Protein AF-A0AAU9RPA7-F1 (afdb_monomer_lite)

Structure (mmCIF, N/CA/C/O backbone):
data_AF-A0AAU9RPA7-F1
#
_entry.id   AF-A0AAU9RPA7-F1
#
loop_
_atom_site.group_PDB
_atom_site.id
_atom_site.type_symbol
_atom_site.label_atom_id
_atom_site.label_alt_id
_atom_site.label_comp_id
_atom_site.label_asym_id
_atom_site.label_entity_id
_atom_site.label_seq_id
_atom_site.pdbx_PDB_ins_code
_atom_site.Cartn_x
_atom_site.Cartn_y
_atom_site.Cartn_z
_atom_site.occupancy
_atom_site.B_iso_or_equiv
_atom_site.auth_seq_id
_atom_site.auth_comp_id
_atom_site.auth_asym_id
_atom_site.auth_atom_id
_atom_site.pdbx_PDB_model_num
ATOM 1 N N . MET A 1 1 ? 7.260 -16.116 -22.726 1.00 63.62 1 MET A N 1
ATOM 2 C CA . MET A 1 1 ? 7.332 -15.704 -21.310 1.00 63.62 1 MET A CA 1
ATOM 3 C C . MET A 1 1 ? 7.738 -14.248 -21.319 1.00 63.62 1 MET A C 1
ATOM 5 O O . MET A 1 1 ? 8.696 -13.944 -22.014 1.00 63.62 1 MET A O 1
ATOM 9 N N . THR A 1 2 ? 6.989 -13.369 -20.663 1.00 80.94 2 THR A N 1
ATOM 10 C CA . THR A 1 2 ? 7.327 -11.941 -20.598 1.00 80.94 2 THR A CA 1
ATOM 11 C C . THR A 1 2 ? 7.989 -11.676 -19.253 1.00 80.94 2 THR A C 1
ATOM 13 O O . THR A 1 2 ? 7.393 -11.978 -18.219 1.00 80.94 2 THR A O 1
ATOM 16 N N . SER A 1 3 ? 9.224 -11.180 -19.272 1.00 88.62 3 SER A N 1
ATOM 17 C CA . SER A 1 3 ? 9.987 -10.737 -18.101 1.00 88.62 3 SER A CA 1
ATOM 18 C C . SER A 1 3 ? 9.961 -9.217 -18.004 1.00 88.62 3 SER A C 1
ATOM 20 O O . SER A 1 3 ? 9.895 -8.524 -19.014 1.00 88.62 3 SER A O 1
ATOM 22 N N . ALA A 1 4 ? 10.006 -8.708 -16.777 1.00 92.31 4 ALA A N 1
ATOM 23 C CA . ALA A 1 4 ? 10.171 -7.290 -16.503 1.00 92.31 4 ALA A CA 1
ATOM 24 C C . ALA A 1 4 ? 11.036 -7.113 -15.254 1.00 92.31 4 ALA A C 1
ATOM 26 O O . ALA A 1 4 ? 11.020 -7.956 -14.349 1.00 92.31 4 ALA A O 1
ATOM 27 N N . LYS A 1 5 ? 11.767 -6.005 -15.199 1.00 94.38 5 LYS A N 1
ATOM 28 C CA . LYS A 1 5 ? 12.576 -5.595 -14.057 1.00 94.38 5 LYS A CA 1
ATOM 29 C C . LYS A 1 5 ? 11.863 -4.477 -13.308 1.00 94.38 5 LYS A C 1
ATOM 31 O O . LYS A 1 5 ? 11.361 -3.537 -13.915 1.00 94.38 5 LYS A O 1
ATOM 36 N N . VAL A 1 6 ? 11.821 -4.572 -11.979 1.00 94.62 6 VAL A N 1
ATOM 37 C CA . VAL A 1 6 ? 11.408 -3.445 -11.132 1.00 94.62 6 VAL A CA 1
ATOM 38 C C . VAL A 1 6 ? 12.556 -2.446 -11.098 1.00 94.62 6 VAL A C 1
ATOM 40 O O . VAL A 1 6 ? 13.638 -2.763 -10.612 1.00 94.62 6 VAL A O 1
ATOM 43 N N . GLU A 1 7 ? 12.319 -1.255 -11.636 1.00 95.38 7 GLU A N 1
ATOM 44 C CA . GLU A 1 7 ? 13.315 -0.184 -11.697 1.00 95.38 7 GLU A CA 1
ATOM 45 C C . GLU A 1 7 ? 13.242 0.727 -10.477 1.00 95.38 7 GLU A C 1
ATOM 47 O O . GLU A 1 7 ? 14.262 1.192 -9.977 1.00 95.38 7 GLU A O 1
ATOM 52 N N . ALA A 1 8 ? 12.030 1.008 -10.000 1.00 93.94 8 ALA A N 1
ATOM 53 C CA . ALA A 1 8 ? 11.812 1.811 -8.807 1.00 93.94 8 ALA A CA 1
ATOM 54 C C . ALA A 1 8 ? 10.439 1.527 -8.192 1.00 93.94 8 ALA A C 1
ATOM 56 O O . ALA A 1 8 ? 9.528 1.029 -8.856 1.00 93.94 8 ALA A O 1
ATOM 57 N N . ILE A 1 9 ? 10.292 1.911 -6.929 1.00 92.44 9 ILE A N 1
ATOM 58 C CA . ILE A 1 9 ? 8.993 2.133 -6.303 1.00 92.44 9 ILE A CA 1
ATOM 59 C C . ILE A 1 9 ? 8.785 3.644 -6.335 1.00 92.44 9 ILE A C 1
ATOM 61 O O . ILE A 1 9 ? 9.589 4.384 -5.765 1.00 92.44 9 ILE A O 1
ATOM 65 N N . ASP A 1 10 ? 7.754 4.109 -7.037 1.00 91.12 10 ASP A N 1
ATOM 66 C CA . ASP A 1 10 ? 7.358 5.512 -6.949 1.00 91.12 10 ASP A CA 1
ATOM 67 C C . ASP A 1 10 ? 6.981 5.776 -5.483 1.00 91.12 10 ASP A C 1
ATOM 69 O O . ASP A 1 10 ? 6.298 4.959 -4.862 1.00 91.12 10 ASP A O 1
ATOM 73 N N . ASN A 1 11 ? 7.438 6.896 -4.921 1.00 74.75 11 ASN A N 1
ATOM 74 C CA . ASN A 1 11 ? 7.181 7.269 -3.530 1.00 74.75 11 ASN A CA 1
ATOM 75 C C . ASN A 1 11 ? 6.077 8.339 -3.467 1.00 74.75 11 ASN A C 1
ATOM 77 O O . ASN A 1 11 ? 6.383 9.530 -3.336 1.00 74.75 11 ASN A O 1
ATOM 81 N N . PRO A 1 12 ? 4.790 7.977 -3.646 1.00 74.19 12 PRO A N 1
ATOM 82 C CA . PRO A 1 12 ? 3.714 8.924 -3.417 1.00 74.19 12 PRO A CA 1
ATOM 83 C C . PRO A 1 12 ? 3.702 9.324 -1.938 1.00 74.19 12 PRO A C 1
ATOM 85 O O . PRO A 1 12 ? 4.118 8.553 -1.077 1.00 74.19 12 PRO A O 1
ATOM 88 N N . LYS A 1 13 ? 3.137 10.499 -1.628 1.00 69.56 13 LYS A N 1
ATOM 89 C CA . LYS A 1 13 ? 2.976 10.991 -0.243 1.00 69.56 13 LYS A CA 1
ATOM 90 C C . LYS A 1 13 ? 2.339 9.969 0.717 1.00 69.56 13 LYS A C 1
ATOM 92 O O . LYS A 1 13 ? 2.498 10.107 1.921 1.00 69.56 13 LYS A O 1
ATOM 97 N N . GLN A 1 14 ? 1.625 8.964 0.203 1.00 81.00 14 GLN A N 1
ATOM 98 C CA . GLN A 1 14 ? 1.071 7.872 0.994 1.00 81.00 14 GLN A CA 1
ATOM 99 C C . GLN A 1 14 ? 1.294 6.524 0.285 1.00 81.00 14 GLN A C 1
ATOM 101 O O . GLN A 1 14 ? 0.634 6.217 -0.707 1.00 81.00 14 GLN A O 1
ATOM 106 N N . TRP A 1 15 ? 2.243 5.727 0.789 1.00 90.88 15 TRP A N 1
ATOM 107 C CA . TRP A 1 15 ? 2.590 4.377 0.300 1.00 90.88 15 TRP A CA 1
ATOM 108 C C . TRP A 1 15 ? 1.725 3.263 0.924 1.00 90.88 15 TRP A C 1
ATOM 110 O O . TRP A 1 15 ? 1.893 2.074 0.633 1.00 90.88 15 TRP A O 1
ATOM 120 N N . TYR A 1 16 ? 0.783 3.640 1.789 1.00 93.00 16 TYR A N 1
ATOM 121 C CA . TYR A 1 16 ? -0.133 2.745 2.485 1.00 93.00 16 TYR A CA 1
ATOM 122 C C . TYR A 1 16 ? -1.539 3.349 2.575 1.00 93.00 16 TYR A C 1
ATOM 124 O O . TYR A 1 16 ? -1.760 4.532 2.321 1.00 93.00 16 TYR A O 1
ATOM 132 N N . TYR A 1 17 ? -2.507 2.523 2.954 1.00 92.81 17 TYR A N 1
ATOM 133 C CA . TYR A 1 17 ? -3.825 2.956 3.401 1.00 92.81 17 TYR A CA 1
ATOM 134 C C . TYR A 1 17 ? -4.187 2.248 4.705 1.00 92.81 17 TYR A C 1
ATOM 136 O O . TYR A 1 17 ? -3.713 1.145 4.973 1.00 92.81 17 TYR A O 1
ATOM 144 N N . LEU A 1 18 ? -5.055 2.872 5.497 1.00 93.19 18 LEU A N 1
ATOM 145 C CA . LEU A 1 18 ? -5.560 2.290 6.735 1.00 93.19 18 LEU A CA 1
ATOM 146 C C . LEU A 1 18 ? -6.758 1.386 6.447 1.00 93.19 18 LEU A C 1
ATOM 148 O O . LEU A 1 18 ? -7.659 1.741 5.676 1.00 93.19 18 LEU A O 1
ATOM 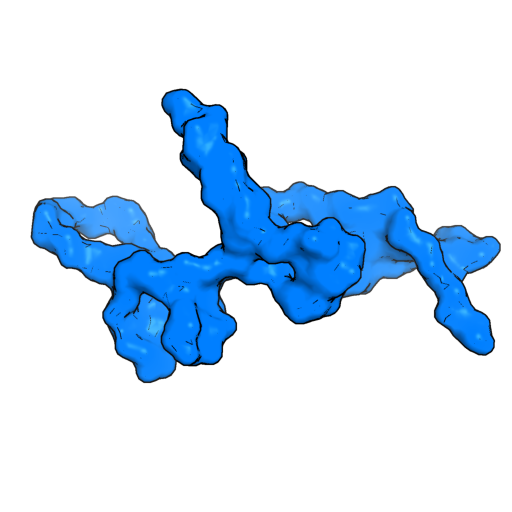152 N N . ALA A 1 19 ? -6.769 0.212 7.068 1.00 95.69 19 ALA A N 1
ATOM 153 C CA . ALA A 1 19 ? -7.806 -0.794 6.913 1.00 95.69 19 ALA A CA 1
ATOM 154 C C . ALA A 1 19 ? -8.325 -1.282 8.267 1.00 95.69 19 ALA A C 1
ATOM 156 O O . ALA A 1 19 ? -7.569 -1.423 9.223 1.00 95.69 19 ALA A O 1
ATOM 157 N N . CYS A 1 20 ? -9.616 -1.597 8.328 1.00 95.06 20 CYS A N 1
ATOM 158 C CA . CYS A 1 20 ? -10.251 -2.163 9.513 1.00 95.06 20 CYS A CA 1
ATOM 159 C C . CYS A 1 20 ? -9.634 -3.529 9.844 1.00 95.06 20 CYS A C 1
ATOM 161 O O . CYS A 1 20 ? -9.563 -4.390 8.961 1.00 95.06 20 CYS A O 1
ATOM 163 N N . LYS A 1 21 ? -9.247 -3.762 11.107 1.00 94.12 21 LYS A N 1
ATOM 164 C CA . LYS A 1 21 ? -8.696 -5.063 11.537 1.00 94.12 21 LYS A CA 1
ATOM 165 C C . LYS A 1 21 ? -9.698 -6.213 11.369 1.00 94.12 21 LYS A C 1
ATOM 167 O O . LYS A 1 21 ? -9.294 -7.333 11.075 1.00 94.12 21 LYS A O 1
ATOM 172 N N . THR A 1 22 ? -10.995 -5.928 11.494 1.00 94.38 22 THR A N 1
ATOM 173 C CA . THR A 1 22 ? -12.067 -6.935 11.452 1.00 94.38 22 THR A CA 1
ATOM 174 C C . THR A 1 22 ? -12.389 -7.401 10.033 1.00 94.38 22 THR A C 1
ATOM 176 O O . THR A 1 22 ? -12.390 -8.597 9.760 1.00 94.38 22 THR A O 1
ATOM 179 N N . CYS A 1 23 ? -12.682 -6.474 9.114 1.00 94.75 23 CYS A N 1
ATOM 180 C CA . CYS A 1 23 ? -13.129 -6.817 7.754 1.00 94.75 23 CYS A CA 1
ATOM 181 C C . CYS A 1 23 ? -12.064 -6.587 6.672 1.00 94.75 23 CYS A C 1
ATOM 183 O O . CYS A 1 23 ? -12.254 -6.968 5.518 1.00 94.75 23 CYS A O 1
ATOM 185 N N . GLY A 1 24 ? -10.945 -5.943 7.012 1.00 93.75 24 GLY A N 1
ATOM 186 C CA . GLY A 1 24 ? -9.836 -5.684 6.099 1.00 93.75 24 GLY A CA 1
ATOM 187 C C . GLY A 1 24 ? -10.093 -4.612 5.036 1.00 93.75 24 GLY A C 1
ATOM 188 O O . GLY A 1 24 ? -9.200 -4.394 4.210 1.00 93.75 24 GLY A O 1
ATOM 189 N N . LEU A 1 25 ? -11.261 -3.960 5.038 1.00 94.31 25 LEU A N 1
ATOM 190 C CA . LEU A 1 25 ? -11.609 -2.880 4.113 1.00 94.31 25 LEU A CA 1
ATOM 191 C C . LEU A 1 25 ? -10.975 -1.553 4.529 1.00 94.31 25 LEU A C 1
ATOM 193 O O . LEU A 1 25 ? -10.792 -1.289 5.718 1.00 94.31 25 LEU A O 1
ATOM 197 N N . LYS A 1 26 ? -10.692 -0.703 3.534 1.00 94.19 26 LYS A N 1
ATOM 198 C CA . LYS A 1 26 ? -10.200 0.662 3.746 1.00 94.19 26 LYS A CA 1
ATOM 199 C C . LYS A 1 26 ? -11.181 1.462 4.608 1.00 94.19 26 LYS A C 1
ATOM 201 O O . LYS A 1 26 ? -12.388 1.420 4.364 1.00 94.19 26 LYS A O 1
ATOM 206 N N . VAL A 1 27 ? -10.643 2.207 5.566 1.00 94.31 27 VAL A N 1
ATOM 207 C CA . VAL A 1 27 ? -11.411 3.096 6.447 1.00 94.31 27 VAL A CA 1
ATOM 208 C C . VAL A 1 27 ? -11.198 4.561 6.085 1.00 94.31 27 VAL A C 1
ATOM 210 O O . VAL A 1 27 ? -10.255 4.907 5.367 1.00 94.31 27 VAL A O 1
ATOM 213 N N . GLN A 1 28 ? -12.092 5.416 6.568 1.00 91.19 28 GLN A N 1
ATOM 214 C CA . GLN A 1 28 ? -11.963 6.867 6.499 1.00 91.19 28 GLN A CA 1
ATOM 215 C C . GLN A 1 28 ? -11.606 7.402 7.885 1.00 91.19 28 GLN A C 1
ATOM 217 O O . GLN A 1 28 ? -12.259 7.038 8.855 1.00 91.19 28 GLN A O 1
ATOM 222 N N . GLN A 1 29 ? -10.591 8.256 7.976 1.00 87.00 29 GLN A N 1
ATOM 223 C CA . GLN A 1 29 ? -10.290 8.990 9.204 1.00 87.00 29 GLN A CA 1
ATOM 224 C C . GLN A 1 29 ? -11.242 10.183 9.322 1.00 87.00 29 GLN A C 1
ATOM 226 O O . GLN A 1 29 ? -11.516 10.850 8.317 1.00 87.00 29 GLN A O 1
ATOM 231 N N . TYR A 1 30 ? -11.764 10.436 10.519 1.00 79.88 30 TYR A N 1
ATOM 232 C CA . TYR A 1 30 ? -12.488 11.678 10.784 1.00 79.88 30 TYR A CA 1
ATOM 233 C C . TYR A 1 30 ? -11.506 12.862 10.724 1.00 79.88 30 TYR A C 1
ATOM 235 O O . TYR A 1 30 ? -10.359 12.734 11.146 1.00 79.88 30 TYR A O 1
ATOM 243 N N . GLY A 1 31 ? -11.917 13.987 10.128 1.00 65.75 31 GLY A N 1
ATOM 244 C CA . GLY A 1 31 ? -11.070 15.184 10.040 1.00 65.75 31 GLY A CA 1
ATOM 245 C C . GLY A 1 31 ? -10.783 15.787 11.420 1.00 65.75 31 GLY A C 1
ATOM 246 O O . GLY A 1 31 ? -11.571 15.601 12.345 1.00 65.75 31 GLY A O 1
ATOM 247 N N . GLU A 1 32 ? -9.676 16.522 11.540 1.00 55.38 32 GLU A N 1
ATOM 248 C CA . GLU A 1 32 ? -9.226 17.169 12.787 1.00 55.38 32 GLU A CA 1
ATOM 249 C C . GLU A 1 32 ? -10.164 18.290 13.286 1.00 55.38 32 GLU A C 1
ATOM 251 O O . GLU A 1 32 ? -10.032 18.730 14.422 1.00 55.38 32 GLU A O 1
ATOM 256 N N . ASP A 1 33 ? -11.157 18.712 12.494 1.00 53.47 33 ASP A N 1
ATOM 257 C CA . ASP A 1 33 ? -12.033 19.870 12.761 1.00 53.47 33 ASP A CA 1
ATOM 258 C C . ASP A 1 33 ? -13.144 19.613 13.805 1.00 53.47 33 ASP A C 1
ATOM 260 O O . ASP A 1 33 ? -14.231 20.191 13.753 1.00 53.47 33 ASP A O 1
ATOM 264 N N . SER A 1 34 ? -12.917 18.696 14.738 1.00 50.50 34 SER A N 1
ATOM 265 C CA . SER A 1 34 ? -13.886 18.315 15.760 1.00 50.50 34 SER A CA 1
ATOM 266 C C . SER A 1 34 ? -13.379 18.766 17.129 1.00 50.50 34 SER A C 1
ATOM 268 O O . SER A 1 34 ? -12.729 17.988 17.821 1.00 50.50 34 SER A O 1
ATOM 270 N N . ASP A 1 35 ? -13.755 19.978 17.550 1.00 54.78 35 ASP A N 1
ATOM 271 C CA . ASP A 1 35 ? -13.510 20.563 18.888 1.00 54.78 35 ASP A CA 1
ATOM 272 C C . ASP A 1 35 ? -14.141 19.774 20.068 1.00 54.78 35 ASP A C 1
ATOM 274 O O . ASP A 1 35 ? -14.175 20.244 21.207 1.00 54.78 35 ASP A O 1
ATOM 278 N N . ASP A 1 36 ? -14.657 18.568 19.825 1.00 55.31 36 ASP A N 1
ATOM 279 C CA . ASP A 1 36 ? -15.282 17.733 20.846 1.00 55.31 36 ASP A CA 1
ATOM 280 C C . ASP A 1 36 ? -14.226 16.912 21.598 1.00 55.31 36 ASP A C 1
ATOM 282 O O . ASP A 1 36 ? -13.627 15.970 21.079 1.00 55.31 36 ASP A O 1
ATOM 286 N N . VAL A 1 37 ? -14.046 17.284 22.866 1.00 52.84 37 VAL A N 1
ATOM 287 C CA . VAL A 1 37 ? -13.086 16.743 23.847 1.00 52.84 37 VAL A CA 1
ATOM 288 C C . VAL A 1 37 ? -13.432 15.309 24.302 1.00 52.84 37 VAL A C 1
ATOM 290 O O . VAL A 1 37 ? -12.644 14.657 24.988 1.00 52.84 37 VAL A O 1
ATOM 293 N N . ASP A 1 38 ? -14.580 14.776 23.883 1.00 55.78 38 ASP A N 1
ATOM 294 C CA . ASP A 1 38 ? -14.989 13.399 24.146 1.00 55.78 38 ASP A CA 1
ATOM 295 C C . ASP A 1 38 ? -14.531 12.500 22.997 1.00 55.78 38 ASP A C 1
ATOM 297 O O . ASP A 1 38 ? -15.041 12.612 21.886 1.00 55.78 38 ASP A O 1
ATOM 301 N N . ARG A 1 39 ? -13.551 11.626 23.280 1.00 59.09 39 ARG A N 1
ATOM 302 C CA . ARG A 1 39 ? -12.890 10.671 22.367 1.00 59.09 39 ARG A CA 1
ATOM 303 C C . ARG A 1 39 ? -13.835 10.110 21.299 1.00 59.09 39 ARG A C 1
ATOM 305 O O . ARG A 1 39 ? -14.443 9.055 21.482 1.00 59.09 39 ARG A O 1
ATOM 312 N N . LYS A 1 40 ? -13.940 10.809 20.169 1.00 58.06 40 LYS A N 1
ATOM 313 C CA . LYS A 1 40 ? -14.645 10.293 19.003 1.00 58.06 40 LYS A CA 1
ATOM 314 C C . LYS A 1 40 ? -13.796 9.180 18.391 1.00 58.06 40 LYS A C 1
ATOM 316 O O . LYS A 1 40 ? -12.572 9.325 18.323 1.00 58.06 40 LYS A O 1
ATOM 321 N N . PRO A 1 41 ? -14.421 8.079 17.950 1.00 58.47 41 PRO A N 1
ATOM 322 C CA . PRO A 1 41 ? -13.715 7.021 17.244 1.00 58.47 41 PRO A CA 1
ATOM 323 C C . PRO A 1 41 ? -12.961 7.623 16.057 1.00 58.47 41 PRO A C 1
ATOM 325 O O . PRO A 1 41 ? -13.499 8.458 15.339 1.00 58.47 41 PRO A O 1
ATOM 328 N N . ILE A 1 42 ? -11.702 7.229 15.880 1.00 78.19 42 ILE A N 1
ATOM 329 C CA . ILE A 1 42 ? -10.763 7.899 14.964 1.00 78.19 42 ILE A CA 1
ATOM 330 C C . ILE A 1 42 ? -11.088 7.560 13.497 1.00 78.19 42 ILE A C 1
ATOM 332 O O . ILE A 1 42 ? -10.820 8.352 12.588 1.00 78.19 42 ILE A O 1
ATOM 336 N N . PHE A 1 43 ? -11.722 6.405 13.257 1.00 89.62 43 PHE A N 1
ATOM 337 C CA . PHE A 1 43 ? -11.983 5.885 11.919 1.00 89.62 43 PHE A CA 1
ATOM 338 C C . PHE A 1 43 ? -13.415 5.379 11.730 1.00 89.62 43 PHE A C 1
ATOM 340 O O . PHE A 1 43 ? -14.006 4.760 12.612 1.00 89.62 43 PHE A O 1
ATOM 347 N N . ASN A 1 44 ? -13.935 5.542 10.515 1.00 91.44 44 ASN A N 1
ATOM 348 C CA . ASN A 1 44 ? -15.185 4.946 10.064 1.00 91.44 44 ASN A CA 1
ATOM 349 C C . ASN A 1 44 ? -14.931 3.827 9.043 1.00 91.44 44 ASN A C 1
ATOM 351 O O . ASN A 1 44 ? -14.324 4.025 7.982 1.00 91.44 44 ASN A O 1
ATOM 355 N N . CYS A 1 45 ? -15.430 2.634 9.355 1.00 93.44 45 CYS A N 1
ATOM 356 C CA . CYS A 1 45 ? -15.506 1.498 8.454 1.00 93.44 45 CYS A CA 1
ATOM 357 C C . CYS A 1 45 ? -16.922 1.370 7.888 1.00 93.44 45 CYS A C 1
ATOM 359 O O . CYS A 1 45 ? -17.886 1.194 8.627 1.00 93.44 45 CYS A O 1
ATOM 361 N N . LYS A 1 46 ? -17.048 1.302 6.559 1.00 93.44 46 LYS A N 1
ATOM 362 C CA . LYS A 1 46 ? -18.353 1.141 5.889 1.00 93.44 46 LYS A CA 1
ATOM 363 C C . LYS A 1 46 ? -19.136 -0.111 6.305 1.00 93.44 46 LYS A C 1
ATOM 365 O O . LYS A 1 46 ? -20.341 -0.161 6.097 1.00 93.44 46 LYS A O 1
ATOM 370 N N . THR A 1 47 ? -18.456 -1.130 6.828 1.00 96.00 47 THR A N 1
ATOM 371 C CA . THR A 1 47 ? -19.071 -2.406 7.223 1.00 96.00 47 THR A CA 1
ATOM 372 C C . THR A 1 47 ? -19.195 -2.552 8.733 1.00 96.00 47 THR A C 1
ATOM 374 O O . THR A 1 47 ? -20.203 -3.062 9.205 1.00 96.00 47 THR A O 1
ATOM 377 N N . CYS A 1 48 ? -18.181 -2.128 9.489 1.00 94.00 48 CYS A N 1
ATOM 378 C CA . CYS A 1 48 ? -18.127 -2.319 10.940 1.00 94.00 48 CYS A CA 1
ATOM 379 C C . CYS A 1 48 ? -18.572 -1.081 11.733 1.00 94.00 48 CYS A C 1
ATOM 381 O O . CYS A 1 48 ? -18.670 -1.164 12.951 1.00 94.00 48 CYS A O 1
ATOM 383 N N . GLY A 1 49 ? -18.852 0.037 11.057 1.00 91.00 49 GLY A N 1
ATOM 384 C CA . GLY A 1 49 ? -19.146 1.312 11.695 1.00 91.00 49 GLY A CA 1
ATOM 385 C C . GLY A 1 49 ? -17.883 1.969 12.238 1.00 91.00 49 GLY A C 1
ATOM 386 O O . GLY A 1 49 ? -16.802 1.853 11.654 1.00 91.00 49 GLY A O 1
ATOM 387 N N . ASP A 1 50 ? -18.036 2.668 13.349 1.00 91.44 50 ASP A N 1
ATOM 388 C CA . ASP A 1 50 ? -16.955 3.403 13.983 1.00 91.44 50 ASP A CA 1
ATOM 389 C C . ASP A 1 50 ? -15.992 2.483 14.732 1.00 91.44 50 ASP A C 1
ATOM 391 O O . ASP A 1 50 ? -16.410 1.592 15.474 1.00 91.44 50 ASP A O 1
ATOM 395 N N . ILE A 1 51 ? -14.693 2.695 14.517 1.00 89.44 51 ILE A N 1
ATOM 396 C CA . ILE A 1 51 ? -13.620 1.883 15.089 1.00 89.44 51 ILE A CA 1
ATOM 397 C C . ILE A 1 51 ? -12.422 2.752 15.490 1.00 89.44 51 ILE A C 1
ATOM 399 O O . ILE A 1 51 ? -12.189 3.831 14.943 1.00 89.44 51 ILE A O 1
ATOM 403 N N . GLU A 1 52 ? -11.617 2.231 16.410 1.00 87.88 52 GLU A N 1
ATOM 404 C CA . GLU A 1 52 ? -10.351 2.844 16.842 1.00 87.88 52 GLU A CA 1
ATOM 405 C C . GLU A 1 52 ? -9.137 2.108 16.257 1.00 87.88 52 GLU A C 1
ATOM 407 O O . GLU A 1 52 ? -8.102 2.706 15.980 1.00 87.88 52 GLU A O 1
ATOM 412 N N . ASP A 1 53 ? -9.292 0.808 16.001 1.00 86.50 53 ASP A N 1
ATOM 413 C CA . ASP A 1 53 ? -8.220 -0.091 15.600 1.00 86.50 53 ASP 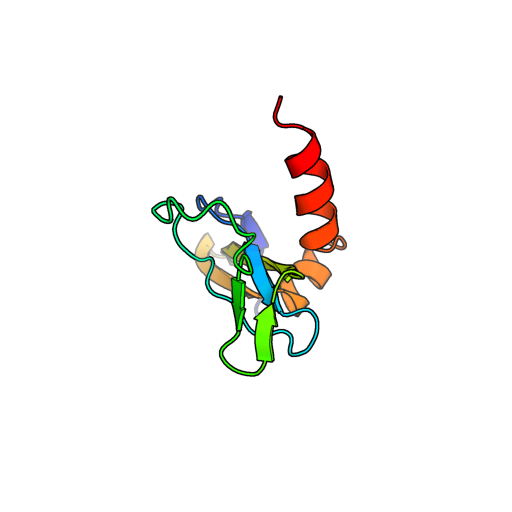A CA 1
ATOM 414 C C . ASP A 1 53 ? -8.128 -0.297 14.080 1.00 86.50 53 ASP A C 1
ATOM 416 O O . ASP A 1 53 ? -9.058 -0.790 13.428 1.00 86.50 53 ASP A O 1
ATOM 420 N N . VAL A 1 54 ? -6.946 -0.031 13.519 1.00 92.31 54 VAL A N 1
ATOM 421 C CA . VAL A 1 54 ? -6.644 -0.203 12.089 1.00 92.31 54 VAL A CA 1
ATOM 422 C C . VAL A 1 54 ? -5.300 -0.898 11.867 1.00 92.31 54 VAL A C 1
ATOM 424 O O . VAL A 1 54 ? -4.454 -0.933 12.755 1.00 92.31 54 VAL A O 1
ATOM 427 N N . PHE A 1 55 ? -5.105 -1.455 10.673 1.00 93.81 55 PHE A N 1
ATOM 428 C CA . PHE A 1 55 ? -3.795 -1.863 10.165 1.00 93.81 55 PHE A CA 1
ATOM 429 C C . PHE A 1 55 ? -3.428 -1.045 8.930 1.00 93.81 55 PHE A C 1
ATOM 431 O O . PHE A 1 55 ? -4.290 -0.748 8.094 1.00 93.81 55 PHE A O 1
ATOM 438 N N . SER A 1 56 ? -2.141 -0.746 8.785 1.00 94.31 56 SER A N 1
ATOM 439 C CA . SER A 1 56 ? -1.585 -0.186 7.555 1.00 94.31 56 SER A CA 1
ATOM 440 C C . SER A 1 56 ? -1.414 -1.292 6.518 1.00 94.31 56 SER A C 1
ATOM 442 O O . SER A 1 56 ? -0.875 -2.359 6.816 1.00 94.31 56 SER A O 1
ATOM 444 N N . LYS A 1 57 ? -1.875 -1.031 5.292 1.00 96.31 57 LYS A N 1
ATOM 445 C CA . LYS A 1 57 ? -1.803 -1.937 4.139 1.00 96.31 57 LYS A CA 1
ATOM 446 C C . LYS A 1 57 ? -1.136 -1.266 2.950 1.00 96.31 57 LYS A C 1
ATOM 448 O O . LYS A 1 57 ? -1.396 -0.094 2.690 1.00 96.31 57 LYS A O 1
ATOM 453 N N . TYR A 1 58 ? -0.335 -2.005 2.186 1.00 95.81 58 TYR A N 1
ATOM 454 C CA . TYR A 1 58 ? 0.421 -1.407 1.081 1.00 95.81 58 TYR A CA 1
ATOM 455 C C . TYR A 1 58 ? -0.453 -0.873 -0.057 1.00 95.81 58 TYR A C 1
ATOM 457 O O . TYR A 1 58 ? -1.408 -1.519 -0.507 1.00 95.81 58 TYR A O 1
ATOM 465 N N . TYR A 1 59 ? -0.005 0.265 -0.582 1.00 94.25 59 TYR A N 1
ATOM 466 C CA . TYR A 1 59 ? -0.393 0.873 -1.845 1.00 94.25 59 TYR A CA 1
ATOM 467 C C . TYR A 1 59 ? 0.898 1.305 -2.559 1.00 94.25 59 TYR A C 1
ATOM 469 O O . TYR A 1 59 ? 1.390 2.413 -2.361 1.00 94.25 59 TYR A O 1
ATOM 477 N N . LEU A 1 60 ? 1.500 0.401 -3.340 1.00 94.50 60 LEU A N 1
ATOM 478 C CA . LEU A 1 60 ? 2.792 0.650 -3.991 1.00 94.50 60 LEU A CA 1
ATOM 479 C C . LEU A 1 60 ? 2.625 0.805 -5.495 1.00 94.50 60 LEU A C 1
ATOM 481 O O . LEU A 1 60 ? 1.989 -0.024 -6.141 1.00 94.50 60 LEU A O 1
ATOM 485 N N . ILE A 1 61 ? 3.254 1.828 -6.062 1.00 94.94 61 ILE A N 1
ATOM 486 C CA . ILE A 1 61 ? 3.348 2.003 -7.508 1.00 94.94 61 ILE A CA 1
ATOM 487 C C . ILE A 1 61 ? 4.753 1.568 -7.922 1.00 94.94 61 ILE A C 1
ATOM 489 O O . ILE A 1 61 ? 5.737 2.221 -7.592 1.00 94.94 61 ILE A O 1
ATOM 493 N N . LEU A 1 62 ? 4.856 0.443 -8.621 1.00 94.88 62 LEU A N 1
ATOM 494 C CA . LEU A 1 62 ? 6.116 -0.046 -9.167 1.00 94.88 62 LEU A CA 1
ATOM 495 C C . LEU A 1 62 ? 6.316 0.514 -10.565 1.00 94.88 62 LEU A C 1
ATOM 497 O O . LEU A 1 62 ? 5.472 0.297 -11.434 1.00 94.88 62 LEU A O 1
ATOM 501 N N . ARG A 1 63 ? 7.455 1.157 -10.803 1.00 95.56 63 ARG A N 1
ATOM 502 C CA . ARG A 1 63 ? 7.942 1.423 -12.153 1.00 95.56 63 ARG A CA 1
ATOM 503 C C . ARG A 1 63 ? 8.743 0.218 -12.620 1.00 95.56 63 ARG A C 1
ATOM 505 O O . ARG A 1 63 ? 9.698 -0.190 -11.957 1.00 95.56 63 ARG A O 1
ATOM 512 N N . VAL A 1 64 ? 8.357 -0.335 -13.758 1.00 95.50 64 VAL A N 1
ATOM 513 C CA . VAL A 1 64 ? 9.011 -1.499 -14.351 1.00 95.50 64 VAL A CA 1
ATOM 514 C C . VAL A 1 64 ? 9.438 -1.217 -15.785 1.00 95.50 64 VAL A C 1
ATOM 516 O O . VAL A 1 64 ? 8.825 -0.390 -16.460 1.00 95.50 64 VAL A O 1
ATOM 519 N N . SER A 1 65 ? 10.450 -1.940 -16.245 1.00 96.06 65 SER A N 1
ATOM 520 C CA . SER A 1 65 ? 10.923 -1.953 -17.629 1.00 96.06 65 SER A CA 1
ATOM 521 C C . SER A 1 65 ? 10.936 -3.389 -18.164 1.00 96.06 65 SER A C 1
ATOM 523 O O . SER A 1 65 ? 11.059 -4.344 -17.388 1.00 96.06 65 SER A O 1
ATOM 525 N N . ASP A 1 66 ? 10.787 -3.561 -19.475 1.00 94.38 66 ASP A N 1
ATOM 526 C CA . ASP A 1 66 ? 11.091 -4.826 -20.151 1.00 94.38 66 ASP A CA 1
ATOM 527 C C . ASP A 1 66 ? 12.524 -4.839 -20.718 1.00 94.38 66 ASP A C 1
ATOM 529 O O . ASP A 1 66 ? 13.273 -3.865 -20.609 1.00 94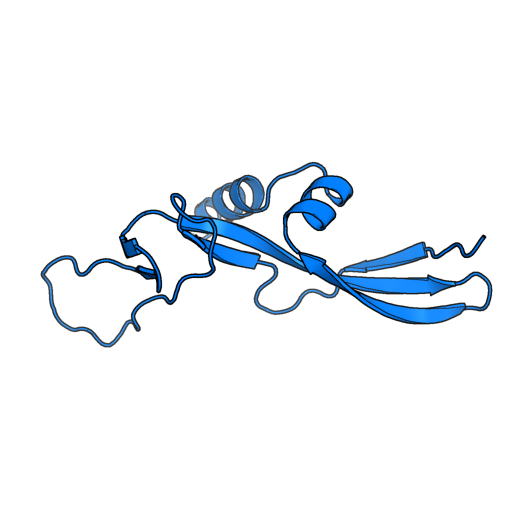.38 66 ASP A O 1
ATOM 533 N N . ASP A 1 67 ? 12.904 -5.949 -21.353 1.00 91.88 67 ASP A N 1
ATOM 534 C CA . ASP A 1 67 ? 14.230 -6.121 -21.966 1.00 91.88 67 ASP A CA 1
ATOM 535 C C . ASP A 1 67 ? 14.475 -5.169 -23.159 1.00 91.88 67 ASP A C 1
ATOM 537 O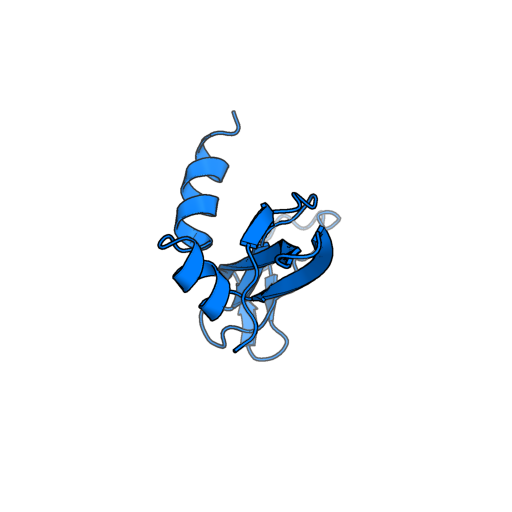 O . ASP A 1 67 ? 15.609 -5.016 -23.616 1.00 91.88 67 ASP A O 1
ATOM 541 N N . PHE A 1 68 ? 13.422 -4.511 -23.655 1.00 91.31 68 PHE A N 1
ATOM 542 C CA . PHE A 1 68 ? 13.468 -3.494 -24.706 1.00 91.31 68 PHE A CA 1
ATOM 543 C C . PHE A 1 68 ? 13.365 -2.065 -24.147 1.00 91.31 68 PHE A C 1
ATOM 545 O O . PHE A 1 68 ? 13.198 -1.121 -24.919 1.00 91.31 68 PHE A O 1
ATOM 552 N N . PHE A 1 69 ? 13.499 -1.895 -22.826 1.00 86.94 69 PHE A N 1
ATOM 553 C CA . PHE A 1 69 ? 13.425 -0.617 -22.110 1.00 86.94 69 PHE A CA 1
ATOM 554 C C . PHE A 1 69 ? 12.065 0.094 -22.205 1.00 86.94 69 PHE A C 1
ATOM 556 O O . PHE A 1 69 ? 11.969 1.299 -21.966 1.00 86.94 69 PHE A O 1
ATOM 563 N N . SER A 1 70 ? 10.994 -0.635 -22.517 1.00 92.88 70 SER A N 1
ATOM 564 C CA . SER A 1 70 ? 9.631 -0.111 -22.458 1.00 92.88 70 SER A CA 1
ATOM 565 C C . SER A 1 70 ? 9.203 0.024 -21.000 1.00 92.88 70 SER A C 1
ATOM 567 O O . SER A 1 70 ? 9.162 -0.967 -20.271 1.00 92.88 70 SER A O 1
ATOM 569 N N . GLU A 1 71 ? 8.861 1.237 -20.564 1.00 94.62 71 GLU A N 1
ATOM 570 C CA . GLU A 1 71 ? 8.457 1.495 -19.179 1.00 94.62 71 GLU A CA 1
ATOM 571 C C . GLU A 1 71 ? 6.939 1.395 -18.975 1.00 94.62 71 GLU A C 1
ATOM 573 O O . GLU A 1 71 ? 6.143 1.902 -19.768 1.00 94.62 71 GLU A O 1
ATOM 578 N N . THR A 1 72 ? 6.521 0.806 -17.853 1.00 94.94 72 THR A N 1
ATOM 579 C CA . THR A 1 72 ? 5.133 0.874 -17.378 1.00 94.94 72 THR A CA 1
ATOM 580 C C . THR A 1 72 ? 5.056 0.943 -15.853 1.00 94.94 72 THR A C 1
ATOM 582 O O . THR A 1 72 ? 6.066 0.837 -15.151 1.00 94.94 72 THR A O 1
ATOM 585 N N . ARG A 1 73 ? 3.848 1.163 -15.325 1.00 94.94 73 ARG A N 1
ATOM 586 C CA . ARG A 1 73 ? 3.571 1.234 -13.889 1.00 94.94 73 ARG A CA 1
ATOM 587 C C . ARG A 1 73 ? 2.562 0.181 -13.465 1.00 94.94 73 ARG A C 1
ATOM 589 O O . ARG A 1 73 ? 1.511 0.039 -14.084 1.00 94.94 73 ARG A O 1
ATOM 596 N N . PHE A 1 74 ? 2.855 -0.492 -12.359 1.00 93.81 74 PHE A N 1
ATOM 597 C CA . PHE A 1 74 ? 1.941 -1.424 -11.711 1.00 93.81 74 PHE A CA 1
ATOM 598 C C . PHE A 1 74 ? 1.550 -0.921 -10.330 1.00 93.81 74 PHE A C 1
ATOM 600 O O . PHE A 1 74 ? 2.412 -0.604 -9.516 1.00 93.81 74 PHE A O 1
ATOM 607 N N . LEU A 1 75 ? 0.250 -0.908 -10.048 1.00 93.44 75 LEU A N 1
ATOM 608 C CA . LEU A 1 75 ? -0.253 -0.712 -8.696 1.00 93.44 75 LEU A CA 1
ATOM 609 C C . LEU A 1 75 ? -0.337 -2.066 -7.984 1.00 93.44 75 LEU A C 1
ATOM 611 O O . LEU A 1 75 ? -1.073 -2.954 -8.417 1.00 93.44 75 LEU A O 1
ATOM 615 N N . LEU A 1 76 ? 0.398 -2.216 -6.884 1.00 94.75 76 LEU A N 1
ATOM 616 C CA . LEU A 1 76 ? 0.361 -3.391 -6.022 1.00 94.75 76 LEU A CA 1
ATOM 617 C C . LEU A 1 76 ? -0.332 -3.064 -4.703 1.00 94.75 76 LEU A C 1
ATOM 619 O O . LEU A 1 76 ? 0.057 -2.151 -3.974 1.00 94.75 76 LEU A O 1
ATOM 623 N N . PHE A 1 77 ? -1.320 -3.893 -4.377 1.00 94.38 77 PHE A N 1
ATOM 624 C CA . PHE A 1 77 ? -1.962 -3.906 -3.072 1.00 94.38 77 PHE A CA 1
ATOM 625 C C . PHE A 1 77 ? -1.289 -4.904 -2.128 1.00 94.38 77 PHE A C 1
ATOM 627 O O . PHE A 1 77 ? -0.633 -5.862 -2.549 1.00 94.38 77 PHE A O 1
ATOM 634 N N . ASP A 1 78 ? -1.538 -4.678 -0.844 1.00 95.31 78 ASP A N 1
ATOM 635 C CA . ASP A 1 78 ? -1.049 -5.400 0.329 1.00 95.31 78 ASP A CA 1
ATOM 636 C C . ASP A 1 78 ? -0.504 -6.815 0.112 1.00 95.31 78 ASP A C 1
ATOM 638 O O . ASP A 1 78 ? 0.698 -7.022 0.220 1.00 95.31 78 ASP A O 1
ATOM 642 N N . LYS A 1 79 ? -1.338 -7.791 -0.264 1.00 94.06 79 LYS A N 1
ATOM 643 C CA . LYS A 1 79 ? -0.908 -9.195 -0.377 1.00 94.06 79 LYS A CA 1
ATOM 644 C C . LYS A 1 79 ? 0.266 -9.403 -1.345 1.00 94.06 79 LYS A C 1
ATOM 646 O O . LYS A 1 79 ? 1.148 -10.215 -1.073 1.00 94.06 79 LYS A O 1
ATOM 651 N N . LEU A 1 80 ? 0.264 -8.717 -2.490 1.00 94.88 80 LEU A N 1
ATOM 652 C CA . LEU A 1 80 ? 1.338 -8.837 -3.482 1.00 94.88 80 LEU A CA 1
ATOM 653 C C . LEU A 1 80 ? 2.561 -8.017 -3.073 1.00 94.88 80 LEU A C 1
ATOM 655 O O . LEU A 1 80 ? 3.682 -8.501 -3.199 1.00 94.88 80 LEU A O 1
ATOM 659 N N . ALA A 1 81 ? 2.339 -6.813 -2.547 1.00 94.75 81 ALA A N 1
ATOM 660 C CA . ALA A 1 81 ? 3.403 -5.947 -2.057 1.00 94.75 81 ALA A CA 1
ATOM 661 C C . ALA A 1 81 ? 4.158 -6.581 -0.878 1.00 94.75 81 ALA A C 1
ATOM 663 O O . ALA A 1 81 ? 5.375 -6.684 -0.933 1.00 94.75 81 ALA A O 1
ATOM 664 N N . ALA A 1 82 ? 3.464 -7.115 0.128 1.00 95.00 82 ALA A N 1
ATOM 665 C CA . ALA A 1 82 ? 4.079 -7.804 1.262 1.00 95.00 82 ALA A CA 1
ATOM 666 C C . ALA A 1 82 ? 4.875 -9.041 0.821 1.00 95.00 82 ALA A C 1
ATOM 668 O O . ALA A 1 82 ? 5.941 -9.315 1.360 1.00 95.00 82 ALA A O 1
ATOM 669 N N . LYS A 1 83 ? 4.418 -9.760 -0.214 1.00 94.88 83 LYS A N 1
ATOM 670 C CA . LYS A 1 83 ? 5.195 -10.857 -0.808 1.00 94.88 83 LYS A CA 1
ATOM 671 C C . LYS A 1 83 ? 6.450 -10.359 -1.536 1.00 94.88 83 LYS A C 1
ATOM 673 O O . LYS A 1 83 ? 7.436 -11.084 -1.592 1.00 94.88 83 LYS A O 1
ATOM 678 N N . LEU A 1 84 ? 6.431 -9.164 -2.115 1.00 92.62 84 LEU A N 1
ATOM 679 C CA . LEU A 1 84 ? 7.606 -8.585 -2.767 1.00 92.62 84 LEU A CA 1
ATOM 680 C C . LEU A 1 84 ? 8.608 -8.028 -1.743 1.00 92.62 84 LEU A C 1
ATOM 682 O O . LEU A 1 84 ? 9.797 -8.298 -1.851 1.00 92.62 84 LEU A O 1
ATOM 686 N N . ILE A 1 85 ? 8.117 -7.278 -0.755 1.00 91.88 85 ILE A N 1
ATOM 687 C CA . ILE A 1 85 ? 8.919 -6.561 0.248 1.00 91.88 85 ILE A CA 1
ATOM 688 C C . ILE A 1 85 ? 9.352 -7.471 1.406 1.00 91.88 85 ILE A C 1
ATOM 690 O O . ILE A 1 85 ? 10.348 -7.189 2.060 1.00 91.88 85 ILE A O 1
ATOM 694 N N . GLN A 1 86 ? 8.633 -8.574 1.645 1.00 95.56 86 GLN A N 1
ATOM 695 C CA . GLN A 1 86 ? 8.861 -9.530 2.741 1.00 95.56 86 GLN A CA 1
ATOM 696 C C . GLN A 1 86 ? 8.696 -8.939 4.155 1.00 95.56 86 GLN A C 1
ATOM 698 O O . GLN A 1 86 ? 9.040 -9.585 5.139 1.00 95.56 86 GLN A O 1
ATOM 703 N N . ILE A 1 87 ? 8.127 -7.737 4.262 1.00 94.62 87 ILE A N 1
ATOM 704 C CA . ILE A 1 87 ? 7.798 -7.040 5.513 1.00 94.62 87 ILE A CA 1
ATOM 705 C C . ILE A 1 87 ? 6.359 -6.540 5.383 1.00 94.62 87 ILE A C 1
ATOM 707 O O . ILE A 1 87 ? 5.952 -6.156 4.280 1.00 94.62 87 ILE A O 1
ATOM 711 N N . SER A 1 88 ? 5.562 -6.555 6.454 1.00 95.00 88 SER A N 1
ATOM 712 C CA . SER A 1 88 ? 4.199 -6.020 6.390 1.00 95.00 88 SER A CA 1
ATOM 713 C C . SER A 1 88 ? 4.201 -4.486 6.387 1.00 95.00 88 SER A C 1
ATOM 715 O O . SER A 1 88 ? 5.120 -3.846 6.895 1.00 95.00 88 SER A O 1
ATOM 717 N N . ALA A 1 89 ? 3.160 -3.872 5.819 1.00 94.81 89 ALA A N 1
ATOM 718 C CA . ALA A 1 89 ? 3.023 -2.415 5.862 1.00 94.81 89 ALA A CA 1
ATOM 719 C C . ALA A 1 89 ? 2.813 -1.892 7.291 1.00 94.81 89 ALA A C 1
ATOM 721 O O . ALA A 1 89 ? 3.181 -0.757 7.576 1.00 94.81 89 ALA A O 1
ATOM 722 N N . THR A 1 90 ? 2.237 -2.709 8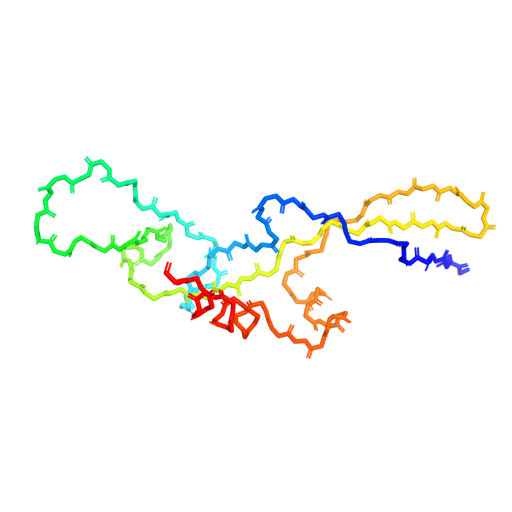.178 1.00 94.12 90 THR A N 1
ATOM 723 C CA . THR A 1 90 ? 2.045 -2.365 9.593 1.00 94.12 90 THR A CA 1
ATOM 724 C C . THR A 1 90 ? 3.389 -2.263 10.309 1.00 94.12 90 THR A C 1
ATOM 726 O O . THR A 1 90 ? 3.654 -1.220 10.892 1.00 94.12 90 THR A O 1
ATOM 729 N N . ASP A 1 91 ? 4.282 -3.246 10.146 1.00 94.12 91 ASP A N 1
ATOM 730 C CA . ASP A 1 91 ? 5.602 -3.226 10.801 1.00 94.12 91 ASP A CA 1
ATOM 731 C C . ASP A 1 91 ? 6.450 -2.020 10.358 1.00 94.12 91 ASP A C 1
ATOM 733 O O . ASP A 1 91 ? 7.146 -1.405 11.162 1.00 94.12 91 ASP A O 1
ATOM 737 N N . ILE A 1 92 ? 6.398 -1.667 9.063 1.00 91.62 92 ILE A N 1
ATOM 738 C CA . ILE A 1 92 ? 7.084 -0.470 8.552 1.00 91.62 92 ILE A CA 1
ATOM 739 C C . ILE A 1 92 ? 6.455 0.788 9.150 1.00 91.62 92 ILE A C 1
ATOM 741 O O . ILE A 1 92 ? 7.178 1.671 9.595 1.00 91.62 92 ILE A O 1
ATOM 745 N N . PHE A 1 93 ? 5.124 0.887 9.146 1.00 88.81 93 PHE A N 1
ATOM 746 C CA . PHE A 1 93 ? 4.435 2.068 9.653 1.00 88.81 93 PHE A CA 1
ATOM 747 C C . PHE A 1 93 ? 4.765 2.315 11.127 1.00 88.81 93 PHE A C 1
ATOM 749 O O . PHE A 1 93 ? 5.212 3.407 11.445 1.00 88.81 93 PHE A O 1
ATOM 756 N N . GLU A 1 94 ? 4.632 1.293 11.976 1.00 88.12 94 GLU A N 1
ATOM 757 C CA . GLU A 1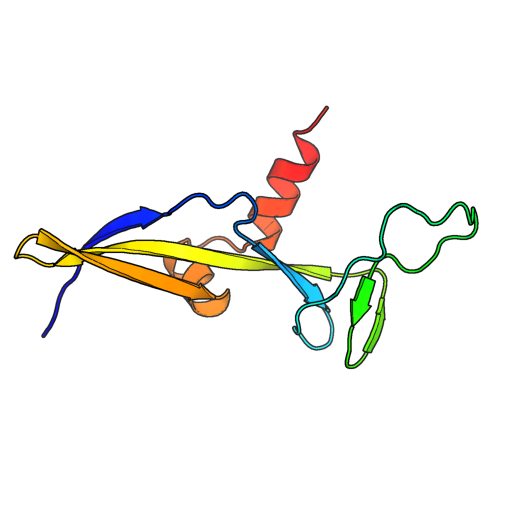 94 ? 4.905 1.378 13.415 1.00 88.12 94 GLU A CA 1
ATOM 758 C C . GLU A 1 94 ? 6.347 1.818 13.690 1.00 88.12 94 GLU A C 1
ATOM 760 O O . GLU A 1 94 ? 6.572 2.766 14.441 1.00 88.12 94 GLU A O 1
ATOM 765 N N . LYS A 1 95 ? 7.319 1.220 12.986 1.00 87.50 95 LYS A N 1
ATOM 766 C CA . LYS A 1 95 ? 8.736 1.572 13.130 1.00 87.50 95 LYS A CA 1
ATOM 767 C C . LYS A 1 95 ? 9.023 3.050 12.849 1.00 87.50 95 LYS A C 1
ATOM 769 O O . LYS A 1 95 ? 9.849 3.640 13.531 1.00 87.50 95 LYS A O 1
ATOM 774 N N . TYR A 1 96 ? 8.390 3.632 11.831 1.00 78.50 96 TYR A N 1
ATOM 775 C CA . TYR A 1 96 ? 8.674 5.010 11.415 1.00 78.50 96 TYR A CA 1
ATOM 776 C C . TYR A 1 96 ? 7.721 6.046 12.021 1.00 78.50 96 TYR A C 1
ATOM 778 O O . TYR A 1 96 ? 8.060 7.222 12.036 1.00 78.50 96 TYR A O 1
ATOM 786 N N . SER A 1 97 ? 6.565 5.641 12.557 1.00 67.50 97 SER A N 1
ATOM 787 C CA . SER A 1 97 ? 5.698 6.528 13.345 1.00 67.50 97 SER A CA 1
ATOM 788 C C . SER A 1 97 ? 6.263 6.837 14.734 1.00 67.50 97 SER A C 1
ATOM 790 O O . SER A 1 97 ? 5.903 7.849 15.322 1.00 67.50 97 SER A O 1
ATOM 792 N N . GLU A 1 98 ? 7.150 5.984 15.254 1.00 55.69 98 GLU A N 1
ATOM 793 C CA . GLU A 1 98 ? 7.864 6.212 16.520 1.00 55.69 98 GLU A CA 1
ATOM 794 C C . GLU A 1 98 ? 9.124 7.088 16.354 1.00 55.69 98 GLU A C 1
ATOM 796 O O . GLU A 1 98 ? 9.702 7.523 17.348 1.00 55.69 98 GLU A O 1
ATOM 801 N N . GLU A 1 99 ? 9.553 7.359 15.115 1.00 46.75 99 GLU A N 1
ATOM 802 C CA . GLU A 1 99 ? 10.766 8.130 14.796 1.00 46.75 99 GLU A CA 1
ATOM 803 C C . GLU A 1 99 ? 10.496 9.619 14.462 1.00 46.75 99 GLU A C 1
ATOM 805 O O . GLU A 1 99 ? 11.447 10.336 14.149 1.00 46.75 99 GLU A O 1
ATOM 810 N N . ASP A 1 100 ? 9.250 10.107 14.563 1.00 35.06 100 ASP A N 1
ATOM 811 C CA . ASP A 1 100 ? 8.908 11.543 14.466 1.00 35.06 100 ASP A CA 1
ATOM 812 C C . ASP A 1 100 ? 8.954 12.200 15.875 1.00 35.06 100 ASP A C 1
ATOM 814 O O . ASP A 1 100 ? 8.114 11.866 16.717 1.00 35.06 100 ASP A O 1
ATOM 818 N N . PRO A 1 101 ? 9.937 13.080 16.181 1.00 38.41 101 PRO A N 1
ATOM 819 C CA . PRO A 1 101 ? 10.055 13.784 17.467 1.00 38.41 101 PRO A CA 1
ATOM 820 C C . PRO A 1 101 ? 9.050 14.926 17.679 1.00 38.41 101 PRO A C 1
ATOM 822 O O . PRO A 1 101 ? 8.626 15.563 16.687 1.00 38.41 101 PRO A O 1
#

Sequence (101 aa):
MTSAKVEAIDNPKQWYYLACKTCGLKVQQYGEDSDDVDRKPIFNCKTCGDIEDVFSKYYLILRVSDDFFSETRFLLFDKLAAKLIQISATDIFEKYSEEDP

Foldseek 3Di:
DFDKDFPDWDDDPDQWFKADPPPRHGWDADDPPDPDPPDFQGTQDPPPGGHNDIAIKGFIWTWMATPVRDIDIDTDIRVVVCVVVVDGRRVVCVVVVVVDD

pLDDT: mean 85.38, std 15.11, range [35.06, 96.31]

InterPro domains:
  IPR012340 Nucleic acid-binding, OB-fold [G3DSA:2.40.50.140] (1-101)
  IPR012340 Nucleic acid-binding, OB-fold [SSF50249] (4-99)
  IPR013955 Replication factor A, C-terminal [PF08646] (3-97)

Secondary structure (DSSP, 8-state):
----EEEEEE--S-SEEEEETTT--B-EEPPS-----S---SEEETTTEEES-EEEEEEEEEEEE-TT--EEEEEEEHHHHHHHHSS-HHHHHHHHHSS--

Radius of gyration: 17.23 Å; chains: 1; bounding box: 33×36×49 Å

Organism: Thlaspi arvense (NCBI:txid13288)